Protein AF-A0A8S0V6G5-F1 (afdb_monomer)

Organism: 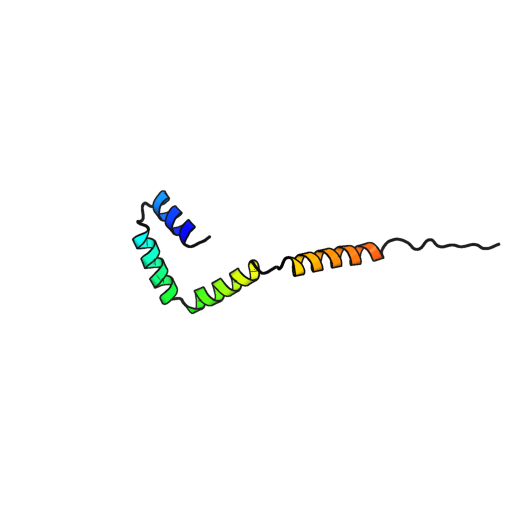NCBI:txid158383

Secondary structure (DSSP, 8-state):
--HHHHHHHHHHHH---HHHHHHHHHHHHHHTHHHHHHHHHHHHHHTT--HHHHHHHHHHHHHHHHTTS---------

InterPro domains:
  IPR006476 Conserved hypothetical protein CHP01589, plant [PF09713] (1-40)
  IPR006476 Conserved hypothetical protein CHP01589, plant [PTHR31871] (1-63)
  IPR006476 Conserved hypothetical protein CHP01589, plant [TIGR01589] (1-40)

pLDDT: mean 82.74, std 16.41, range [45.25, 98.06]

Nearest PDB structures (foldseek):
  6m7f-assembly2_C  TM=3.825E-01  e=8.203E+00  Streptomyces clavuligerus

Structure (mmCIF, N/CA/C/O backbone):
data_AF-A0A8S0V6G5-F1
#
_entry.id   AF-A0A8S0V6G5-F1
#
loop_
_atom_site.group_PDB
_atom_site.id
_atom_site.type_symbol
_atom_site.label_atom_id
_atom_site.label_alt_id
_atom_site.label_comp_id
_atom_site.label_asym_id
_atom_site.label_entity_id
_atom_site.label_seq_id
_atom_site.pdbx_PDB_ins_code
_atom_site.Cartn_x
_atom_site.Cartn_y
_atom_site.Cartn_z
_atom_site.occupancy
_atom_site.B_iso_or_equiv
_atom_site.auth_seq_id
_atom_site.auth_comp_id
_atom_site.auth_asym_id
_atom_site.auth_atom_id
_atom_site.pdbx_PDB_model_num
ATOM 1 N N . MET A 1 1 ? 1.778 3.329 6.196 1.00 70.81 1 MET A N 1
ATOM 2 C CA . MET A 1 1 ? 2.263 3.020 4.843 1.00 70.81 1 MET A CA 1
ATOM 3 C C . MET A 1 1 ? 1.070 2.613 4.008 1.00 70.81 1 MET A C 1
ATOM 5 O O . MET A 1 1 ? 0.464 1.584 4.295 1.00 70.81 1 MET A O 1
ATOM 9 N N . THR A 1 2 ? 0.684 3.457 3.062 1.00 87.19 2 THR A N 1
ATOM 10 C CA . THR A 1 2 ? -0.412 3.202 2.124 1.00 87.19 2 THR A CA 1
ATOM 11 C C . THR A 1 2 ? 0.085 2.397 0.924 1.00 87.19 2 THR A C 1
ATOM 13 O O . THR A 1 2 ? 1.292 2.230 0.710 1.00 87.19 2 THR A O 1
ATOM 16 N N . LYS A 1 3 ? -0.850 1.875 0.123 1.00 88.25 3 LYS A N 1
ATOM 17 C CA . LYS A 1 3 ? -0.515 1.179 -1.124 1.00 88.25 3 LYS A CA 1
ATOM 18 C C . LYS A 1 3 ? 0.212 2.129 -2.082 1.00 88.25 3 LYS A C 1
ATOM 20 O O . LYS A 1 3 ? 1.172 1.732 -2.734 1.00 88.25 3 LYS A O 1
ATOM 25 N N . GLU A 1 4 ? -0.227 3.379 -2.138 1.00 92.12 4 GLU A N 1
ATOM 26 C CA . GLU A 1 4 ? 0.275 4.431 -3.018 1.00 92.12 4 GLU A CA 1
ATOM 27 C C . GLU A 1 4 ? 1.719 4.800 -2.676 1.00 92.12 4 GLU A C 1
ATOM 29 O O . GLU A 1 4 ? 2.573 4.786 -3.562 1.00 92.12 4 GLU A O 1
ATOM 34 N N . GLU A 1 5 ? 2.016 5.003 -1.390 1.00 93.00 5 GLU A N 1
ATOM 35 C CA . GLU A 1 5 ? 3.379 5.249 -0.899 1.00 93.00 5 GLU A CA 1
ATOM 36 C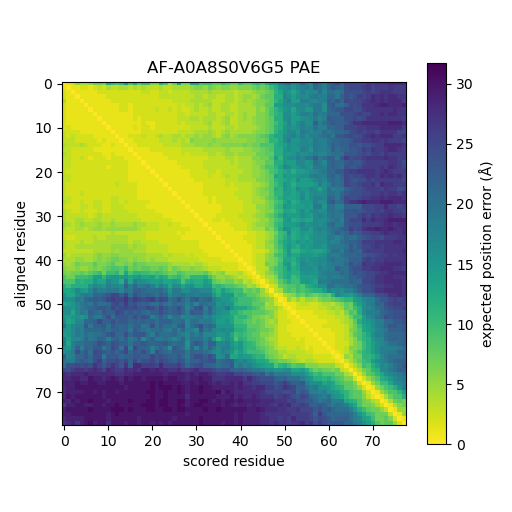 C . GLU A 1 5 ? 4.320 4.084 -1.245 1.00 93.00 5 GLU A C 1
ATOM 38 O O . GLU A 1 5 ? 5.471 4.287 -1.633 1.00 93.00 5 GLU A O 1
ATOM 43 N N . CYS A 1 6 ? 3.826 2.844 -1.149 1.00 92.88 6 CYS A N 1
ATOM 44 C CA . CYS A 1 6 ? 4.594 1.653 -1.503 1.00 92.88 6 CYS A CA 1
ATOM 45 C C . CYS A 1 6 ? 4.878 1.573 -3.010 1.00 92.88 6 CYS A C 1
ATOM 47 O O . CYS A 1 6 ? 6.008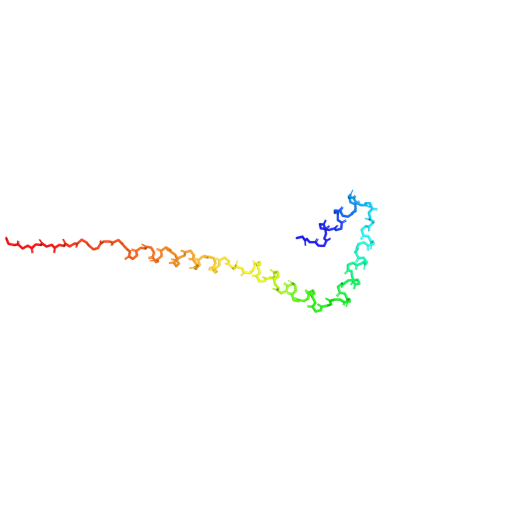 1.299 -3.419 1.00 92.88 6 CYS A O 1
ATOM 49 N N . MET A 1 7 ? 3.875 1.855 -3.847 1.00 94.44 7 MET A N 1
ATOM 50 C CA . MET A 1 7 ? 4.039 1.892 -5.302 1.00 94.44 7 MET A CA 1
ATOM 51 C C . MET A 1 7 ? 5.056 2.954 -5.730 1.00 94.44 7 MET A C 1
ATOM 53 O O . MET A 1 7 ? 5.917 2.664 -6.561 1.00 94.44 7 MET A O 1
ATOM 57 N N . GLU A 1 8 ? 4.995 4.152 -5.147 1.00 95.69 8 GLU A N 1
ATOM 58 C CA . GLU A 1 8 ? 5.932 5.234 -5.452 1.00 95.69 8 GLU A CA 1
ATOM 59 C C . GLU A 1 8 ? 7.362 4.883 -5.023 1.00 95.69 8 GLU A C 1
ATOM 61 O O . GLU A 1 8 ? 8.296 5.011 -5.819 1.00 95.69 8 GLU A O 1
ATOM 66 N N . ALA A 1 9 ? 7.540 4.368 -3.803 1.00 96.38 9 ALA A N 1
ATOM 67 C CA . ALA A 1 9 ? 8.852 3.981 -3.299 1.00 96.38 9 ALA A CA 1
ATOM 68 C C . ALA A 1 9 ? 9.496 2.881 -4.160 1.00 96.38 9 ALA A C 1
ATOM 70 O O . ALA A 1 9 ? 10.665 2.990 -4.532 1.00 96.38 9 ALA A O 1
ATOM 71 N N . LEU A 1 10 ? 8.738 1.847 -4.536 1.00 96.81 10 LEU A N 1
ATOM 72 C CA . LEU A 1 10 ? 9.241 0.766 -5.391 1.00 96.81 10 LEU A CA 1
ATOM 73 C C . LEU A 1 10 ? 9.547 1.249 -6.813 1.00 96.81 10 LEU A C 1
ATOM 75 O O . LEU A 1 10 ? 10.552 0.841 -7.400 1.00 96.81 10 LEU A O 1
ATOM 79 N N . SER A 1 11 ? 8.740 2.165 -7.350 1.00 97.19 11 SER A N 1
ATOM 80 C CA . SER A 1 11 ? 9.024 2.786 -8.644 1.00 97.19 11 SER A CA 1
ATOM 81 C C . SER A 1 11 ? 10.302 3.617 -8.603 1.00 97.19 11 SER A C 1
ATOM 83 O O . SER A 1 11 ? 11.124 3.514 -9.509 1.00 97.19 11 SER A O 1
ATOM 85 N N . LYS A 1 12 ? 10.497 4.425 -7.557 1.00 97.88 12 LYS A N 1
ATOM 86 C CA . LYS A 1 12 ? 11.631 5.349 -7.444 1.00 97.88 12 LYS A CA 1
ATOM 87 C C . LYS A 1 12 ? 12.942 4.653 -7.086 1.00 97.88 12 LYS A C 1
ATOM 89 O O . LYS A 1 12 ? 13.989 5.021 -7.608 1.00 97.88 12 LYS A O 1
ATOM 94 N N . HIS A 1 13 ? 12.895 3.683 -6.179 1.00 97.94 13 HIS A N 1
ATOM 95 C CA . HIS A 1 13 ? 14.095 3.096 -5.579 1.00 97.94 13 HIS A CA 1
ATOM 96 C C . HIS A 1 13 ? 14.475 1.736 -6.167 1.00 97.94 13 HIS A C 1
ATOM 98 O O . HIS A 1 13 ? 15.637 1.354 -6.082 1.00 97.94 13 HIS A O 1
ATOM 104 N N . ALA A 1 14 ? 13.527 1.023 -6.780 1.00 96.50 14 ALA A N 1
ATOM 105 C CA . ALA A 1 14 ? 13.767 -0.284 -7.393 1.00 96.50 14 ALA A CA 1
ATOM 106 C C . ALA A 1 14 ? 13.450 -0.316 -8.898 1.00 96.50 14 ALA A C 1
ATOM 108 O O . ALA A 1 14 ? 13.611 -1.358 -9.530 1.00 96.50 14 ALA A O 1
ATOM 109 N N . ASN A 1 15 ? 13.017 0.810 -9.482 1.00 96.62 15 ASN A N 1
ATOM 110 C CA . ASN A 1 15 ? 12.653 0.924 -10.897 1.00 96.62 15 ASN A CA 1
ATOM 111 C C . ASN A 1 15 ? 11.584 -0.104 -11.331 1.00 96.62 15 ASN A C 1
ATOM 113 O O . ASN A 1 15 ? 11.575 -0.584 -12.466 1.00 96.62 15 ASN A O 1
ATOM 117 N N . ILE A 1 16 ? 10.683 -0.463 -10.409 1.00 97.00 16 ILE A N 1
ATOM 118 C CA . ILE A 1 16 ? 9.573 -1.387 -10.661 1.00 97.00 16 ILE A CA 1
ATOM 119 C C . ILE A 1 16 ? 8.377 -0.585 -11.165 1.00 97.00 16 ILE A C 1
ATOM 121 O O . ILE A 1 16 ? 7.936 0.358 -10.512 1.00 97.00 16 ILE A O 1
ATOM 125 N N . GLN A 1 17 ? 7.809 -0.967 -12.310 1.00 96.75 17 GLN A N 1
ATOM 126 C CA . GLN A 1 17 ? 6.656 -0.246 -12.846 1.00 96.75 17 GLN A CA 1
ATOM 127 C C . GLN A 1 17 ? 5.435 -0.345 -11.911 1.00 96.75 17 GLN A C 1
ATOM 129 O O . GLN A 1 17 ? 5.107 -1.448 -11.464 1.00 96.75 17 GLN A O 1
ATOM 134 N N . PRO A 1 18 ? 4.683 0.753 -11.689 1.00 95.56 18 PRO A N 1
ATOM 135 C CA . PRO A 1 18 ? 3.517 0.753 -10.800 1.00 95.56 18 PRO A CA 1
ATOM 136 C C . PRO A 1 18 ? 2.464 -0.314 -11.133 1.00 95.56 18 PRO A C 1
ATOM 138 O O . PRO A 1 18 ? 1.825 -0.858 -10.233 1.00 95.56 18 PRO A O 1
ATOM 141 N N . VAL A 1 19 ? 2.309 -0.666 -12.417 1.00 95.94 19 VAL A N 1
ATOM 142 C CA . VAL A 1 19 ? 1.391 -1.730 -12.860 1.00 95.94 19 VAL A CA 1
ATOM 143 C C . VAL A 1 19 ? 1.772 -3.101 -12.295 1.00 95.94 19 VAL A C 1
ATOM 145 O O . VAL A 1 19 ? 0.889 -3.872 -11.919 1.00 95.94 19 VAL A O 1
ATOM 148 N N . ILE A 1 20 ? 3.070 -3.387 -12.161 1.00 96.50 20 ILE A N 1
ATOM 149 C CA . ILE A 1 20 ? 3.575 -4.637 -11.585 1.00 96.50 20 ILE A CA 1
ATOM 150 C C . ILE A 1 20 ? 3.215 -4.675 -10.102 1.00 96.50 20 ILE A C 1
ATOM 152 O O . ILE A 1 20 ? 2.560 -5.614 -9.655 1.00 96.50 20 ILE A O 1
ATOM 156 N N . THR A 1 21 ? 3.553 -3.619 -9.355 1.00 95.50 21 THR A N 1
ATOM 157 C CA . THR A 1 21 ? 3.248 -3.525 -7.921 1.00 95.50 21 THR A CA 1
ATOM 158 C C . THR A 1 21 ? 1.747 -3.609 -7.653 1.00 95.50 21 THR A C 1
ATOM 160 O O . THR A 1 21 ? 1.327 -4.324 -6.749 1.00 95.50 21 THR A O 1
ATOM 163 N N . SER A 1 22 ? 0.913 -2.941 -8.457 1.00 95.69 22 SER A N 1
ATOM 164 C CA . SER A 1 22 ? -0.546 -3.005 -8.306 1.00 95.69 22 SER A CA 1
ATOM 165 C C . SER A 1 22 ? -1.097 -4.408 -8.574 1.00 95.69 22 SER A C 1
ATOM 167 O O . SER A 1 22 ? -1.988 -4.863 -7.854 1.00 95.69 22 SER A O 1
ATOM 169 N N . THR A 1 23 ? -0.543 -5.109 -9.568 1.00 97.25 23 THR A N 1
ATOM 170 C CA . THR A 1 23 ? -0.940 -6.484 -9.906 1.00 97.25 23 THR A CA 1
ATOM 171 C C . THR A 1 23 ? -0.564 -7.452 -8.789 1.00 97.25 23 THR A C 1
ATOM 173 O O . THR A 1 23 ? -1.420 -8.190 -8.310 1.00 97.25 23 THR A O 1
ATOM 176 N N . VAL A 1 24 ? 0.683 -7.397 -8.311 1.00 96.00 24 VAL A N 1
ATOM 177 C CA . VAL A 1 24 ? 1.146 -8.223 -7.185 1.00 96.00 24 VAL A CA 1
ATOM 178 C C . VAL A 1 24 ? 0.322 -7.940 -5.935 1.00 96.00 24 VAL A C 1
ATOM 180 O O . VAL A 1 24 ? -0.112 -8.872 -5.272 1.00 96.00 24 VAL A O 1
ATOM 183 N N . TRP A 1 25 ? 0.050 -6.669 -5.633 1.00 94.44 25 TRP A N 1
ATOM 184 C CA . TRP A 1 25 ? -0.768 -6.294 -4.482 1.00 94.44 25 TRP A CA 1
ATOM 185 C C . TRP A 1 25 ? -2.182 -6.873 -4.567 1.00 94.44 25 TRP A C 1
ATOM 187 O O . TRP A 1 25 ? -2.708 -7.361 -3.571 1.00 94.44 25 TRP A O 1
ATOM 197 N N . LYS A 1 26 ? -2.803 -6.838 -5.753 1.00 94.69 26 LYS A N 1
ATOM 198 C CA . LYS A 1 26 ? -4.140 -7.399 -5.969 1.00 94.69 26 LYS A CA 1
ATOM 199 C C . LYS A 1 26 ? -4.167 -8.904 -5.695 1.00 94.69 26 LYS A C 1
ATOM 201 O O . LYS A 1 26 ? -5.037 -9.357 -4.956 1.00 94.69 26 LYS A O 1
ATOM 206 N N . GLU A 1 27 ? -3.219 -9.656 -6.251 1.00 97.75 27 GLU A N 1
ATOM 207 C CA . GLU A 1 27 ? -3.146 -11.100 -6.005 1.00 97.75 27 GLU A CA 1
ATOM 208 C C . GLU A 1 27 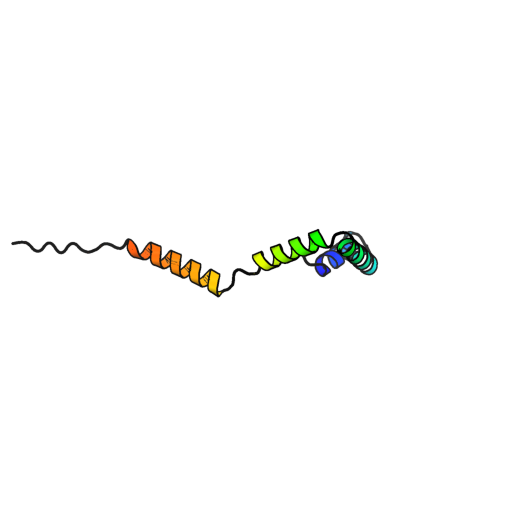? -2.774 -11.403 -4.548 1.00 97.75 27 GLU A C 1
ATOM 210 O O . GLU A 1 27 ? -3.371 -12.282 -3.941 1.00 97.75 27 GLU A O 1
ATOM 215 N N . LEU A 1 28 ? -1.881 -10.624 -3.931 1.00 95.56 28 LEU A N 1
ATOM 216 C CA . LEU A 1 28 ? -1.518 -10.793 -2.523 1.00 95.56 28 LEU A CA 1
ATOM 217 C C . LEU A 1 28 ? -2.734 -10.651 -1.597 1.00 95.56 28 LEU A C 1
ATOM 219 O O . LEU A 1 28 ? -2.890 -11.456 -0.682 1.00 95.56 28 LEU A O 1
ATOM 223 N N . VAL A 1 29 ? -3.598 -9.661 -1.845 1.00 94.38 29 VAL A N 1
ATOM 224 C CA . VAL A 1 29 ? -4.845 -9.473 -1.085 1.00 94.38 29 VAL A CA 1
ATOM 225 C C . VAL A 1 29 ? -5.795 -10.648 -1.291 1.00 94.38 29 VAL A C 1
ATOM 227 O O . VAL A 1 29 ? -6.322 -11.166 -0.313 1.00 94.38 29 VAL A O 1
ATOM 230 N N . LYS A 1 30 ? -5.972 -11.090 -2.540 1.00 97.00 30 LYS A N 1
ATOM 231 C CA . LYS A 1 30 ? -6.842 -12.219 -2.896 1.00 97.00 30 LYS A CA 1
ATOM 232 C C . LYS A 1 30 ? -6.394 -13.537 -2.256 1.00 97.00 30 LYS A C 1
ATOM 234 O O . LYS A 1 30 ? -7.221 -14.288 -1.761 1.00 97.00 30 LYS A O 1
ATOM 239 N N . GLU A 1 31 ? -5.096 -13.823 -2.239 1.00 98.06 31 GLU A N 1
ATOM 240 C CA . GLU A 1 31 ? -4.574 -15.064 -1.648 1.00 98.06 31 GLU A CA 1
ATOM 241 C C . GLU A 1 31 ? -4.511 -15.004 -0.106 1.00 98.06 31 GLU A C 1
ATOM 243 O O . GLU A 1 31 ? -4.361 -16.032 0.548 1.00 98.06 31 GLU A O 1
ATOM 248 N N . ASN A 1 32 ? -4.631 -13.812 0.498 1.00 97.12 32 ASN A N 1
ATOM 249 C CA . ASN A 1 32 ? -4.482 -13.602 1.946 1.00 97.12 32 ASN A CA 1
ATOM 250 C C . ASN A 1 32 ? -5.637 -12.790 2.559 1.00 97.12 32 ASN A C 1
ATOM 252 O O . ASN A 1 32 ? -5.417 -11.976 3.460 1.00 97.12 32 ASN A O 1
ATOM 256 N N . GLU A 1 33 ? -6.873 -12.997 2.099 1.00 95.88 33 GLU A N 1
ATOM 257 C CA . GLU A 1 33 ? -8.032 -12.173 2.489 1.00 95.88 33 GLU A CA 1
ATOM 258 C C . GLU A 1 33 ? -8.204 -12.047 4.011 1.00 95.88 33 GLU A C 1
ATOM 260 O O . GLU A 1 33 ? -8.336 -10.937 4.530 1.00 95.88 33 GLU A O 1
ATOM 265 N N . GLY A 1 34 ? -8.113 -13.160 4.747 1.00 96.19 34 GLY A N 1
ATOM 266 C CA . GLY A 1 34 ? -8.264 -13.159 6.206 1.00 96.19 34 GLY A CA 1
ATOM 267 C C . GLY A 1 34 ? -7.204 -12.323 6.933 1.00 96.19 34 GLY A C 1
ATOM 268 O O . GLY A 1 34 ? -7.513 -11.652 7.919 1.00 96.19 34 GLY A O 1
ATOM 269 N N . PHE A 1 35 ? -5.968 -12.297 6.421 1.00 96.00 35 PHE A N 1
ATOM 270 C CA . PHE A 1 35 ? -4.913 -11.444 6.968 1.00 96.00 35 PHE A CA 1
ATOM 271 C C . PHE A 1 35 ? -5.243 -9.968 6.746 1.00 96.00 35 PHE A C 1
ATOM 273 O O . PHE A 1 35 ? -5.197 -9.183 7.691 1.00 96.00 35 PHE A O 1
ATOM 280 N N . PHE A 1 36 ? -5.600 -9.586 5.517 1.00 93.00 36 PHE A N 1
ATOM 281 C CA . PHE A 1 36 ? -5.899 -8.191 5.196 1.00 93.00 36 PHE A CA 1
ATOM 282 C C . PHE A 1 36 ? -7.164 -7.689 5.898 1.00 93.00 36 PHE A C 1
ATOM 284 O O . PHE A 1 36 ? -7.199 -6.528 6.303 1.00 93.00 36 PHE A O 1
ATOM 291 N N . GLN A 1 37 ? -8.162 -8.548 6.122 1.00 93.62 37 GLN A N 1
ATOM 292 C CA . GLN A 1 37 ? -9.329 -8.213 6.936 1.00 93.62 37 GLN A CA 1
ATOM 293 C C . GLN A 1 37 ? -8.923 -7.894 8.382 1.00 93.62 37 GLN A C 1
ATOM 295 O O . GLN A 1 37 ? -9.183 -6.790 8.863 1.00 93.62 37 GLN A O 1
ATOM 300 N N . ALA A 1 38 ? -8.220 -8.813 9.053 1.00 94.81 38 ALA A N 1
ATOM 301 C CA . ALA A 1 38 ? -7.766 -8.606 10.429 1.00 94.81 38 ALA A CA 1
ATOM 302 C C . ALA A 1 38 ? -6.819 -7.396 10.551 1.00 94.81 38 ALA A C 1
ATOM 304 O O . ALA A 1 38 ? -6.910 -6.605 11.495 1.00 94.81 38 ALA A O 1
ATOM 305 N N . TYR A 1 39 ? -5.934 -7.211 9.569 1.00 90.44 39 TYR A N 1
ATOM 306 C CA . TYR A 1 39 ? -5.024 -6.074 9.499 1.00 90.44 39 TYR A CA 1
ATOM 307 C C . TYR A 1 39 ? -5.784 -4.748 9.385 1.00 90.44 39 TYR A C 1
ATOM 309 O O . TYR A 1 39 ? -5.532 -3.840 10.180 1.00 90.44 39 TYR A O 1
ATOM 317 N N . ASN A 1 40 ? -6.745 -4.641 8.465 1.00 88.75 40 ASN A N 1
ATOM 318 C CA . ASN A 1 40 ? -7.544 -3.429 8.273 1.00 88.75 40 ASN A CA 1
ATOM 319 C C . ASN A 1 40 ? -8.413 -3.116 9.494 1.00 88.75 40 ASN A C 1
ATOM 321 O O . ASN A 1 40 ? -8.503 -1.961 9.909 1.00 88.75 40 ASN A O 1
ATOM 325 N N . GLU A 1 41 ? -8.998 -4.135 10.128 1.00 89.94 41 GLU A N 1
ATOM 326 C CA . GLU A 1 41 ? -9.712 -3.965 11.393 1.00 89.94 41 GLU A CA 1
ATOM 327 C C . GLU A 1 41 ? -8.786 -3.405 12.483 1.00 89.94 41 GLU A C 1
ATOM 329 O O . GLU A 1 41 ? -9.168 -2.470 13.190 1.00 89.94 41 GLU A O 1
ATOM 334 N N . SER A 1 42 ? -7.553 -3.913 12.591 1.00 87.44 42 SER A N 1
ATOM 335 C CA . SER A 1 42 ? -6.564 -3.426 13.563 1.00 87.44 42 SER A CA 1
ATOM 336 C C . SER A 1 42 ? -6.093 -1.991 13.291 1.00 87.44 42 SER A C 1
ATOM 338 O O . SER A 1 42 ? -5.924 -1.219 14.234 1.00 87.44 42 SER A O 1
ATOM 340 N N . GLN A 1 43 ? -5.915 -1.615 12.018 1.00 82.62 43 GLN A N 1
ATOM 341 C CA . GLN A 1 43 ? -5.566 -0.249 11.612 1.00 82.6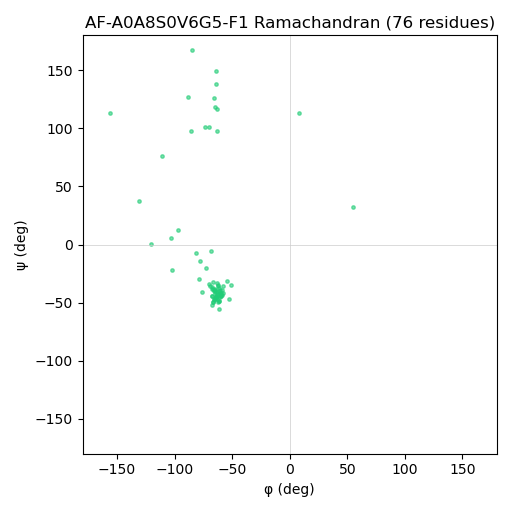2 43 GLN A CA 1
ATOM 342 C C . GLN A 1 43 ? -6.712 0.701 11.951 1.00 82.62 43 GLN A C 1
ATOM 344 O O . GLN A 1 43 ? -6.500 1.687 12.648 1.00 82.62 43 GLN A O 1
ATOM 349 N N . SER A 1 44 ? -7.948 0.323 11.601 1.00 77.38 44 SER A N 1
ATOM 350 C CA . SER A 1 44 ? -9.124 1.130 11.922 1.00 77.38 44 SER A CA 1
ATOM 351 C C . SER A 1 44 ? -9.260 1.378 13.422 1.00 77.38 44 SER A C 1
ATOM 353 O O . SER A 1 44 ? -9.670 2.457 13.809 1.00 77.38 44 SER A O 1
ATOM 355 N N . LYS A 1 45 ? -8.899 0.412 14.279 1.00 73.00 45 LYS A N 1
ATOM 356 C CA . LYS A 1 45 ? -8.917 0.570 15.743 1.00 73.00 45 LYS A CA 1
ATOM 357 C C . LYS A 1 45 ? -7.829 1.519 16.253 1.00 73.00 45 LYS A C 1
ATOM 359 O O . LYS A 1 45 ? -8.075 2.222 17.224 1.00 73.00 45 LYS A O 1
ATOM 364 N N . ARG A 1 46 ? -6.656 1.557 15.611 1.00 66.94 46 ARG A N 1
ATOM 365 C CA . ARG A 1 46 ? -5.588 2.517 15.940 1.00 66.94 46 ARG A CA 1
ATOM 366 C C . ARG A 1 46 ? -5.952 3.946 15.553 1.00 66.94 46 ARG A C 1
ATOM 368 O O . ARG A 1 46 ? -5.659 4.858 16.313 1.00 66.94 46 ARG A O 1
ATOM 375 N N . ASP A 1 47 ? -6.657 4.114 14.441 1.00 63.25 47 ASP A N 1
ATOM 376 C CA . ASP A 1 47 ? -7.132 5.424 13.982 1.00 63.25 47 ASP A CA 1
ATOM 377 C C . ASP A 1 47 ? -8.429 5.873 14.691 1.00 63.25 47 ASP A C 1
ATOM 379 O O . ASP A 1 47 ? -8.889 6.997 14.511 1.00 63.25 47 ASP A O 1
ATOM 383 N N . LYS A 1 48 ? -9.034 4.993 15.504 1.00 61.59 48 LYS A N 1
ATOM 384 C CA . LYS A 1 48 ? -10.336 5.174 16.170 1.00 61.59 48 LYS A CA 1
ATOM 385 C C . LYS A 1 48 ? -10.273 5.667 17.609 1.00 61.59 48 LYS A C 1
ATOM 387 O O . LYS A 1 48 ? -11.314 5.634 18.253 1.00 61.59 48 LYS A O 1
ATOM 392 N N . MET A 1 49 ? -9.141 6.147 18.127 1.00 61.06 49 MET A N 1
ATOM 393 C CA . MET A 1 49 ? -9.246 7.016 19.304 1.00 61.06 49 MET A CA 1
ATOM 394 C C . MET A 1 49 ? -10.010 8.258 18.861 1.00 61.06 49 MET A C 1
ATOM 396 O O . MET A 1 49 ? -9.467 9.149 18.212 1.00 61.06 49 MET A O 1
ATOM 400 N N . SER A 1 50 ? -11.311 8.268 19.135 1.00 69.44 50 SER A N 1
ATOM 401 C CA . SER A 1 50 ? -12.138 9.409 18.793 1.00 69.44 50 SER A CA 1
ATOM 402 C C . SER A 1 50 ? -11.658 10.611 19.603 1.00 69.44 50 SER A C 1
ATOM 404 O O . SER A 1 50 ? -11.166 10.480 20.730 1.00 69.44 50 SER A O 1
ATOM 406 N N . GLU A 1 51 ? -11.805 11.808 19.043 1.00 72.31 51 GLU A N 1
ATOM 407 C CA . GLU A 1 51 ? -11.554 13.049 19.780 1.00 72.31 51 GLU A CA 1
ATOM 408 C C . GLU A 1 51 ? -12.321 13.053 21.115 1.00 72.31 51 GLU A C 1
ATOM 410 O O . GLU A 1 51 ? -11.794 13.488 22.137 1.00 72.31 51 GLU A O 1
ATOM 415 N N . ALA A 1 52 ? -13.522 12.466 21.128 1.00 74.12 52 ALA A N 1
ATOM 416 C CA . ALA A 1 52 ? -14.344 12.276 22.316 1.00 74.12 52 ALA A CA 1
ATOM 417 C C . ALA A 1 52 ? -13.698 11.345 23.358 1.00 74.12 52 ALA A C 1
ATOM 419 O O . ALA A 1 52 ? -13.660 11.693 24.537 1.00 74.12 52 ALA A O 1
ATOM 420 N N . GLU A 1 53 ? -13.155 10.193 22.956 1.00 77.75 53 GLU A N 1
ATOM 421 C CA . GLU A 1 53 ? -12.449 9.282 23.871 1.00 77.75 53 GLU A CA 1
ATOM 422 C C . GLU A 1 53 ? -11.162 9.906 24.412 1.00 77.75 53 GLU A C 1
ATOM 424 O O . GLU A 1 53 ? -10.876 9.800 25.605 1.00 77.75 53 GLU A O 1
ATOM 429 N N . THR A 1 54 ? -10.425 10.623 23.564 1.00 80.75 54 THR A N 1
ATOM 430 C CA . THR A 1 54 ? -9.215 11.350 23.969 1.00 80.75 54 THR A CA 1
ATOM 431 C C . THR A 1 54 ? -9.561 12.454 24.972 1.00 80.75 54 THR A C 1
ATOM 433 O O . THR A 1 54 ? -8.937 12.564 26.028 1.00 80.75 54 THR A O 1
ATOM 436 N N . SER A 1 55 ? -10.619 13.220 24.694 1.00 85.12 55 SER A N 1
ATOM 437 C CA . SER A 1 55 ? -11.121 14.278 25.578 1.00 85.12 55 SER A CA 1
ATOM 438 C C . SER A 1 55 ? -11.605 13.723 26.918 1.00 85.12 55 SER A C 1
ATOM 440 O O . SER A 1 55 ? -11.306 14.296 27.966 1.00 85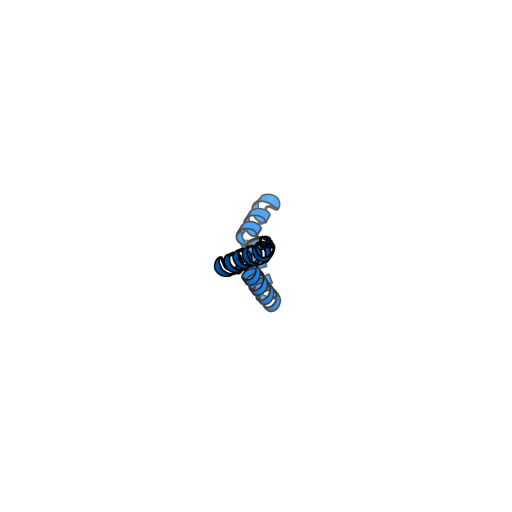.12 55 SER A O 1
ATOM 442 N N . ALA A 1 56 ? -12.300 12.582 26.912 1.00 87.44 56 ALA A N 1
ATOM 443 C CA . ALA A 1 56 ? -12.772 11.922 28.127 1.00 87.44 56 ALA A CA 1
ATOM 444 C C . ALA A 1 56 ? -11.613 11.429 29.009 1.00 87.44 56 ALA A C 1
ATOM 446 O O . ALA A 1 56 ? -11.659 11.582 30.231 1.00 87.44 56 ALA A O 1
ATOM 447 N N . MET A 1 57 ? -10.549 10.881 28.411 1.00 87.62 57 MET A N 1
ATOM 448 C CA . MET A 1 57 ? -9.353 10.471 29.154 1.00 87.62 57 MET A CA 1
ATOM 449 C C . MET A 1 57 ? -8.632 11.666 29.785 1.00 87.62 57 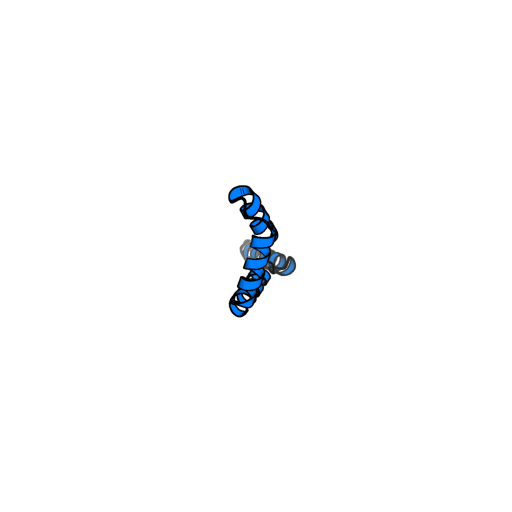MET A C 1
ATOM 451 O O . MET A 1 57 ? -8.235 11.588 30.947 1.00 87.62 57 MET A O 1
ATOM 455 N N . ILE A 1 58 ? -8.512 12.784 29.060 1.00 89.88 58 ILE A N 1
ATOM 456 C CA . ILE A 1 58 ? -7.907 14.022 29.578 1.00 89.88 58 ILE A CA 1
ATOM 457 C C . ILE A 1 58 ? -8.706 14.561 30.772 1.00 89.88 58 ILE A C 1
ATOM 459 O O . ILE A 1 58 ? -8.128 14.825 31.825 1.00 89.88 58 ILE A O 1
ATOM 463 N N . GLN A 1 59 ? -10.033 14.665 30.646 1.00 89.25 59 GLN A N 1
ATOM 464 C CA . GLN A 1 59 ? -10.917 15.126 31.727 1.00 89.25 59 GLN A CA 1
ATOM 465 C C . GLN A 1 59 ? -10.802 14.257 32.985 1.00 89.25 59 GLN A C 1
ATOM 467 O O . GLN A 1 59 ? -10.739 14.772 34.104 1.00 89.25 59 GLN A O 1
ATOM 472 N N . LYS A 1 60 ? -10.721 12.935 32.807 1.00 90.06 60 LYS A N 1
ATOM 473 C CA . LYS A 1 60 ? -10.570 11.989 33.914 1.00 90.06 60 LYS A CA 1
ATOM 474 C C . LYS A 1 60 ? -9.252 12.193 34.669 1.00 90.06 60 LYS A C 1
ATOM 476 O O . LYS A 1 60 ? -9.274 12.303 35.888 1.00 90.06 60 LYS A O 1
ATOM 481 N N . MET A 1 61 ? -8.131 12.330 33.956 1.00 89.19 61 MET A N 1
ATOM 482 C CA . MET A 1 61 ? -6.821 12.579 34.578 1.00 89.19 61 MET A CA 1
ATOM 483 C C . MET A 1 61 ? -6.778 13.899 35.363 1.00 89.19 61 MET A C 1
ATOM 485 O O . MET A 1 61 ? -6.161 13.958 36.424 1.00 89.19 61 MET A O 1
ATOM 489 N N . ILE A 1 62 ? -7.445 14.948 34.867 1.00 90.50 62 ILE A N 1
ATOM 490 C CA . ILE A 1 62 ? -7.542 16.245 35.559 1.00 90.50 62 ILE A CA 1
ATOM 491 C C . ILE A 1 62 ? -8.379 16.114 36.839 1.00 90.50 62 ILE A C 1
ATOM 493 O O . ILE A 1 62 ? -7.975 16.599 37.892 1.00 90.50 62 ILE A O 1
ATOM 497 N N . THR A 1 63 ? -9.515 15.416 36.760 1.00 89.38 63 THR A N 1
ATOM 498 C CA . THR A 1 63 ? -10.420 15.198 37.902 1.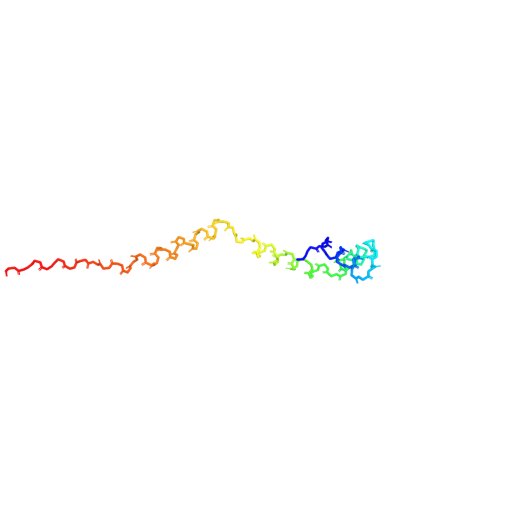00 89.38 63 THR A CA 1
ATOM 499 C C . THR A 1 63 ? -9.745 14.386 39.010 1.00 89.38 63 THR A C 1
ATOM 501 O O . THR A 1 63 ? -9.855 14.731 40.186 1.00 89.38 63 THR A O 1
ATOM 504 N N . ASP A 1 64 ? -9.003 13.337 38.643 1.00 83.44 64 ASP A N 1
ATOM 505 C CA . ASP A 1 64 ? -8.291 12.492 39.606 1.00 83.44 64 ASP A CA 1
ATOM 506 C C . ASP A 1 64 ? -7.204 13.291 40.364 1.00 83.44 64 ASP A C 1
ATOM 508 O O . ASP A 1 64 ? -6.986 13.065 41.557 1.00 83.44 64 ASP A O 1
ATOM 512 N N . HIS A 1 65 ? -6.575 14.281 39.715 1.00 71.81 65 HIS A N 1
ATOM 513 C CA . HIS A 1 65 ? -5.534 15.128 40.312 1.00 71.81 65 HIS A CA 1
ATOM 514 C C . HIS A 1 65 ? -6.080 16.245 41.226 1.00 71.81 65 HIS A C 1
ATOM 516 O O . HIS A 1 65 ? -5.420 16.626 42.194 1.00 71.81 65 HIS A O 1
ATOM 522 N N . ASP A 1 66 ? -7.288 16.756 40.970 1.00 60.66 66 ASP A N 1
ATOM 523 C CA . ASP A 1 66 ? -7.880 17.856 41.754 1.00 60.66 66 ASP A CA 1
ATOM 524 C C . ASP A 1 66 ? -8.339 17.415 43.162 1.00 60.66 66 ASP A C 1
ATOM 526 O O . ASP A 1 66 ? -8.398 18.212 44.100 1.00 60.66 66 ASP A O 1
ATOM 530 N N . SER A 1 67 ? -8.551 16.109 43.367 1.00 58.44 67 SER A N 1
ATOM 531 C CA . SER A 1 67 ? -8.976 15.531 44.653 1.00 58.44 67 SER A CA 1
ATOM 532 C C . SER A 1 67 ? -7.936 15.597 45.792 1.00 58.44 67 SER A C 1
ATOM 534 O O . SER A 1 67 ? -8.257 15.255 46.931 1.00 58.44 67 SER A O 1
ATOM 536 N N . SER A 1 68 ? -6.705 16.057 45.522 1.00 57.59 68 SER A N 1
ATOM 537 C CA . SER A 1 68 ? -5.616 16.137 46.516 1.00 57.59 68 SER A CA 1
ATOM 538 C C . SER A 1 68 ? -5.338 17.541 47.079 1.00 57.59 68 SER A C 1
ATOM 540 O O . SER A 1 68 ? -4.410 17.700 47.876 1.00 57.59 68 SER A O 1
ATOM 542 N N . THR A 1 69 ? -6.125 18.571 46.748 1.00 50.22 69 THR A N 1
ATOM 543 C CA . THR A 1 69 ? -5.939 19.905 47.352 1.00 50.22 69 THR A CA 1
ATOM 544 C C . THR A 1 69 ? -6.678 20.048 48.693 1.00 50.22 69 THR A C 1
ATOM 546 O O . THR A 1 69 ? -7.880 20.272 48.782 1.00 50.22 69 THR A O 1
ATOM 549 N N . MET A 1 70 ? -5.892 19.847 49.757 1.00 51.00 70 MET A N 1
ATOM 550 C CA . MET A 1 70 ? -6.023 20.309 51.149 1.00 51.00 70 MET A CA 1
ATOM 551 C C . MET A 1 70 ? -7.337 21.013 51.542 1.00 51.00 70 MET A C 1
ATOM 553 O O . MET A 1 70 ? -7.567 22.175 51.213 1.00 51.00 70 MET A O 1
ATOM 557 N N . LYS A 1 71 ? -8.117 20.364 52.418 1.00 45.25 71 LYS A N 1
ATOM 558 C CA . LYS A 1 71 ? -9.056 21.071 53.301 1.00 45.25 71 LYS A CA 1
ATOM 559 C C . LYS A 1 71 ? -8.253 21.945 54.280 1.00 45.25 71 LYS A C 1
ATOM 561 O O . LYS A 1 71 ? -7.410 21.388 54.987 1.00 45.25 71 LYS A O 1
ATOM 566 N N . PRO A 1 72 ? -8.508 23.261 54.390 1.00 47.03 72 PRO A N 1
ATOM 567 C CA . PRO A 1 72 ? -8.002 24.041 55.510 1.00 47.03 72 PRO A CA 1
ATOM 568 C C . PRO A 1 72 ? -8.674 23.515 56.784 1.00 47.03 72 PRO A C 1
ATOM 570 O O . PRO A 1 72 ? -9.901 23.538 56.891 1.00 47.03 72 PRO A O 1
ATOM 573 N N . GLN A 1 73 ? -7.894 22.995 57.735 1.00 47.09 73 GLN A N 1
ATOM 574 C CA . GLN A 1 73 ? -8.397 22.786 59.089 1.00 47.09 73 GLN A CA 1
ATOM 575 C C . GLN A 1 73 ? -8.588 24.159 59.730 1.00 47.09 73 GLN A C 1
ATOM 577 O O . GLN A 1 73 ? -7.630 24.793 60.163 1.00 47.09 73 GLN A O 1
ATOM 582 N N . ASP A 1 74 ? -9.836 24.610 59.770 1.00 51.81 74 ASP A N 1
ATOM 583 C CA . ASP A 1 74 ? -10.262 25.636 60.706 1.00 51.81 74 ASP A CA 1
ATOM 584 C C . ASP A 1 74 ? -10.350 24.977 62.089 1.00 51.81 74 ASP A C 1
ATOM 586 O O . ASP A 1 74 ? -11.263 24.202 62.380 1.00 51.81 74 ASP A O 1
ATOM 590 N N . SER A 1 75 ? -9.331 25.201 62.914 1.00 48.72 75 SER A N 1
ATOM 591 C CA . SER A 1 75 ? -9.385 24.925 64.346 1.00 48.72 75 SER A CA 1
ATOM 592 C C . SER A 1 75 ? -9.379 26.251 65.093 1.00 48.72 75 SER A C 1
ATOM 594 O O . SER A 1 75 ? -8.375 26.665 65.668 1.00 48.72 75 SER A O 1
ATOM 596 N N . SER A 1 76 ? -10.538 26.906 65.074 1.00 61.06 76 SER A N 1
ATOM 597 C CA . SER A 1 76 ? -10.981 27.778 66.153 1.00 61.06 76 SER A CA 1
ATOM 598 C C . SER A 1 76 ? -11.165 26.943 67.426 1.00 61.06 76 SER A C 1
ATOM 600 O O . SER A 1 76 ? -11.990 26.028 67.469 1.00 61.06 76 SER A O 1
ATOM 602 N N . SER A 1 77 ? -10.386 27.224 68.467 1.00 54.41 77 SER A N 1
ATOM 603 C CA . SER A 1 77 ?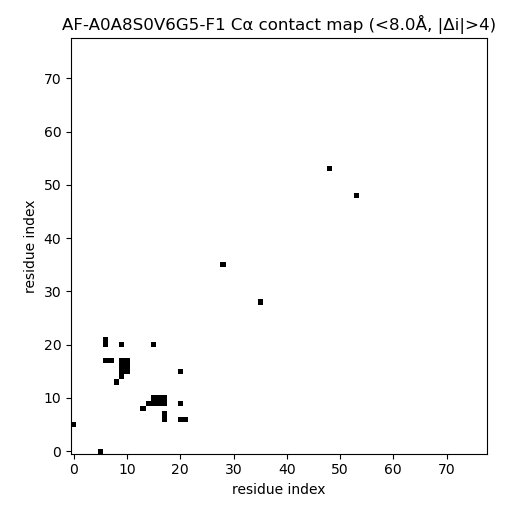 -10.726 26.873 69.848 1.00 54.41 77 SER A CA 1
ATOM 604 C C . SER A 1 77 ? -9.989 27.797 70.816 1.00 54.41 77 SER A C 1
ATOM 606 O O . SER A 1 77 ? -8.766 27.751 70.886 1.00 54.41 77 SER A O 1
ATOM 608 N N . GLN A 1 78 ? -10.818 28.606 71.487 1.00 51.56 78 GLN A N 1
ATOM 609 C CA . GLN A 1 78 ? -10.723 29.241 72.814 1.00 51.56 78 GLN A CA 1
ATOM 610 C C . GLN A 1 78 ? -9.428 29.929 73.253 1.00 51.56 78 GLN A C 1
ATOM 612 O O . GLN A 1 78 ? -8.418 29.242 73.502 1.00 51.56 78 GLN A O 1
#

Solvent-accessible surface area (backbone atoms only — not comparable to full-atom values): 4756 Å² total; per-residue (Å²): 138,53,72,64,58,49,35,51,48,38,32,73,76,66,70,40,57,54,70,56,51,53,51,53,51,53,52,52,45,69,79,36,47,71,59,54,50,55,50,50,54,53,50,53,56,69,73,54,69,39,71,65,57,53,50,52,52,53,53,49,58,54,56,67,60,61,77,71,72,74,80,81,80,83,77,88,75,134

Sequence (78 aa):
MTKEECMEALSKHANIQPVITSTVWKELVKENEGFFQAYNESQSKRDKMSEAETSAMIQKMITDHDSSTMKPQDSSSQ

Radius of gyration: 26.79 Å; Cα contacts (8 Å, |Δi|>4): 17; chains: 1; bounding box: 28×44×86 Å

Foldseek 3Di:
DDLVVVLVCCCVPVVDHSVVSVVVVVVVCVVPVVVVVVVVVVVVVVVPCDPVVVVVVVVVVVVVVVVPDDDPPPDDDD

Mean predicted aligned error: 13.46 Å